Protein AF-T1DF54-F1 (afdb_monomer_lite)

Secondary structure (DSSP, 8-state):
-EE-TTS-EEE-SS--TTS-HHHHHHHHHHH-SS-EEEETTTEEEE---HHHHHHHHHHH--

Organism: NCBI:txid410659

Structure (mmCIF, N/CA/C/O backbone):
data_AF-T1DF54-F1
#
_entry.id   AF-T1DF54-F1
#
loop_
_atom_site.group_PDB
_atom_site.id
_atom_site.type_symbol
_atom_site.label_atom_id
_atom_site.label_alt_id
_atom_site.label_comp_id
_atom_site.label_asym_id
_atom_site.label_entity_id
_atom_site.label_seq_id
_atom_site.pdbx_PDB_ins_code
_atom_site.Cartn_x
_atom_site.Cartn_y
_atom_site.Cartn_z
_atom_site.occupancy
_atom_site.B_iso_or_equiv
_atom_site.auth_seq_id
_atom_site.auth_comp_id
_atom_site.auth_asym_id
_atom_site.auth_atom_id
_atom_site.pdbx_PDB_model_num
ATOM 1 N N . VAL A 1 1 ? -0.098 -8.071 0.881 1.00 92.50 1 VAL A N 1
ATOM 2 C CA . VAL A 1 1 ? 1.020 -7.635 0.014 1.00 92.50 1 VAL A CA 1
ATOM 3 C C . VAL A 1 1 ? 1.799 -8.856 -0.418 1.00 92.50 1 VAL A C 1
ATOM 5 O O . VAL A 1 1 ? 2.059 -9.722 0.416 1.00 92.50 1 VAL A O 1
ATOM 8 N N . ARG A 1 2 ? 2.130 -8.942 -1.701 1.00 94.00 2 ARG A N 1
ATOM 9 C CA . ARG A 1 2 ? 3.024 -9.943 -2.277 1.00 94.00 2 ARG A CA 1
ATOM 10 C C . ARG A 1 2 ? 4.201 -9.237 -2.933 1.00 94.00 2 ARG A C 1
ATOM 12 O O . ARG A 1 2 ? 4.016 -8.189 -3.549 1.00 94.00 2 ARG A O 1
ATOM 19 N N . PHE A 1 3 ? 5.378 -9.824 -2.781 1.00 94.38 3 PHE A N 1
ATOM 20 C CA . PHE A 1 3 ? 6.622 -9.324 -3.344 1.00 94.38 3 PHE A CA 1
ATOM 21 C C . PHE A 1 3 ? 7.134 -10.274 -4.431 1.00 94.38 3 PHE A C 1
ATOM 23 O O . PHE A 1 3 ? 6.946 -11.489 -4.344 1.00 94.38 3 PHE A O 1
ATOM 30 N N . ASN A 1 4 ? 7.765 -9.711 -5.455 1.00 93.31 4 ASN A N 1
ATOM 31 C CA . ASN A 1 4 ? 8.549 -10.436 -6.447 1.00 93.31 4 ASN A CA 1
ATOM 32 C C . ASN A 1 4 ? 9.930 -10.806 -5.884 1.00 93.31 4 ASN A C 1
ATOM 34 O O . ASN A 1 4 ? 10.336 -10.335 -4.820 1.00 93.31 4 ASN A O 1
ATOM 38 N N . ASN A 1 5 ? 10.680 -11.624 -6.627 1.00 90.88 5 ASN A N 1
ATOM 39 C CA . ASN A 1 5 ? 12.048 -12.007 -6.261 1.00 90.88 5 ASN A CA 1
ATOM 40 C C . ASN A 1 5 ? 13.032 -10.814 -6.291 1.00 90.88 5 ASN A C 1
ATOM 42 O O . ASN A 1 5 ? 14.039 -10.822 -5.596 1.00 90.88 5 ASN A O 1
ATOM 46 N N . ASP A 1 6 ? 12.718 -9.756 -7.043 1.00 92.12 6 ASP A N 1
ATOM 47 C CA . ASP A 1 6 ? 13.467 -8.491 -7.071 1.00 92.12 6 ASP A CA 1
ATOM 48 C C . ASP A 1 6 ? 13.035 -7.492 -5.973 1.00 92.12 6 ASP A C 1
ATOM 50 O O . ASP A 1 6 ? 13.420 -6.327 -6.002 1.00 92.12 6 ASP A O 1
ATOM 54 N N . ALA A 1 7 ? 12.242 -7.943 -4.994 1.00 87.12 7 ALA A N 1
ATOM 55 C CA . ALA A 1 7 ? 11.704 -7.155 -3.881 1.00 87.12 7 ALA A CA 1
ATOM 56 C C . ALA A 1 7 ? 10.698 -6.047 -4.259 1.00 87.12 7 ALA A C 1
ATOM 58 O O . ALA A 1 7 ? 10.239 -5.318 -3.376 1.00 87.12 7 ALA A O 1
ATOM 59 N N . THR A 1 8 ? 10.270 -5.948 -5.523 1.00 93.75 8 THR A N 1
ATOM 60 C CA . THR A 1 8 ? 9.116 -5.111 -5.890 1.00 93.75 8 THR A CA 1
ATOM 61 C C . THR A 1 8 ? 7.793 -5.726 -5.446 1.00 93.75 8 THR A C 1
ATOM 63 O O . THR A 1 8 ? 7.656 -6.939 -5.289 1.00 93.75 8 THR A O 1
ATOM 66 N N . VAL A 1 9 ? 6.785 -4.884 -5.236 1.00 94.94 9 VAL A N 1
ATOM 67 C CA . VAL A 1 9 ? 5.435 -5.302 -4.855 1.00 94.94 9 VAL A CA 1
ATOM 68 C C . VAL A 1 9 ? 4.666 -5.720 -6.100 1.00 94.94 9 VAL A C 1
ATOM 70 O O . VAL A 1 9 ? 4.336 -4.886 -6.944 1.00 94.94 9 VAL A O 1
ATOM 73 N N . SER A 1 10 ? 4.328 -7.005 -6.183 1.00 93.88 10 SER A N 1
ATOM 74 C CA . SER A 1 10 ? 3.505 -7.554 -7.262 1.00 93.88 10 SER A CA 1
ATOM 75 C C . SER A 1 10 ? 2.021 -7.303 -7.044 1.00 93.88 10 SER A C 1
ATOM 77 O O . SER A 1 10 ? 1.302 -6.960 -7.978 1.00 93.88 10 SER A O 1
ATOM 79 N N . GLU A 1 11 ? 1.556 -7.436 -5.803 1.00 93.19 11 GLU A N 1
ATOM 80 C CA . GLU A 1 11 ? 0.139 -7.318 -5.476 1.00 93.19 11 GLU A CA 1
ATOM 81 C C . GLU A 1 11 ? -0.075 -6.739 -4.078 1.00 93.19 11 GLU A C 1
ATOM 83 O O . GLU A 1 11 ? 0.590 -7.101 -3.102 1.00 93.19 11 GLU A O 1
ATOM 88 N N . ILE A 1 12 ? -1.060 -5.854 -3.960 1.00 94.25 12 ILE A N 1
ATOM 89 C CA . ILE A 1 12 ? -1.507 -5.290 -2.690 1.00 94.25 12 ILE A CA 1
ATOM 90 C C . ILE A 1 12 ? -3.013 -5.035 -2.755 1.00 94.25 12 ILE A C 1
ATOM 92 O O . ILE A 1 12 ? -3.517 -4.479 -3.732 1.00 94.25 12 ILE A O 1
ATOM 96 N N . GLY A 1 13 ? -3.723 -5.499 -1.726 1.00 90.38 13 GLY A N 1
ATOM 97 C CA . GLY A 1 13 ? -5.165 -5.308 -1.592 1.00 90.38 13 GLY A CA 1
ATOM 98 C C . GLY A 1 13 ? -5.521 -3.865 -1.248 1.00 90.38 13 GLY A C 1
ATOM 99 O O . GLY A 1 13 ? -4.648 -3.069 -0.894 1.00 90.38 13 GLY A O 1
ATOM 100 N N . GLU A 1 14 ? -6.810 -3.539 -1.350 1.00 91.00 14 GLU A N 1
ATOM 101 C CA . GLU A 1 14 ? -7.344 -2.216 -1.007 1.00 91.00 14 GLU A CA 1
ATOM 102 C C . GLU A 1 14 ? -6.649 -1.052 -1.736 1.00 91.00 14 GLU A C 1
ATOM 104 O O . GLU A 1 14 ? -6.579 0.069 -1.236 1.00 91.00 14 GLU A O 1
ATOM 109 N N . ARG A 1 15 ? -6.112 -1.326 -2.927 1.00 92.06 15 ARG A N 1
ATOM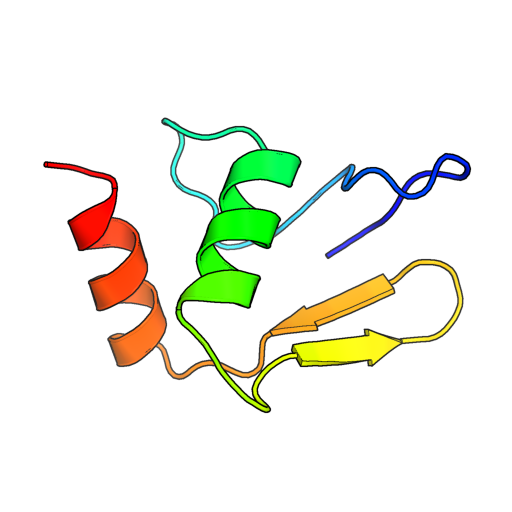 110 C CA . ARG A 1 15 ? -5.374 -0.368 -3.744 1.00 92.06 15 ARG A CA 1
ATOM 111 C C . ARG A 1 15 ? -6.323 0.503 -4.576 1.00 92.06 15 ARG A C 1
ATOM 113 O O . ARG A 1 15 ? -7.134 -0.058 -5.314 1.00 92.06 15 ARG A O 1
ATOM 120 N N . PRO A 1 16 ? -6.169 1.840 -4.560 1.00 88.56 16 PRO A N 1
ATOM 121 C CA . PRO A 1 16 ? -6.830 2.724 -5.518 1.00 88.56 16 PRO A CA 1
ATOM 122 C C . PRO A 1 16 ? -6.416 2.427 -6.966 1.00 88.56 16 PRO A C 1
ATOM 124 O O . PRO A 1 16 ? -5.234 2.227 -7.253 1.00 88.56 16 PRO A O 1
ATOM 127 N N . SER A 1 17 ? -7.361 2.486 -7.906 1.00 85.75 17 SER A N 1
ATOM 128 C CA . SER A 1 17 ? -7.114 2.254 -9.341 1.00 85.75 17 SER A CA 1
ATOM 129 C C . SER A 1 17 ? -6.061 3.197 -9.935 1.00 85.75 17 SER A C 1
ATOM 131 O O . SER A 1 17 ? -5.376 2.825 -10.882 1.00 85.75 17 SER A O 1
ATOM 133 N N . ALA A 1 18 ? -5.920 4.395 -9.357 1.00 87.06 18 ALA A N 1
ATOM 134 C CA . ALA A 1 18 ? -4.998 5.441 -9.791 1.00 87.06 18 ALA A CA 1
ATOM 135 C C . ALA A 1 18 ? -3.510 5.135 -9.521 1.00 87.06 18 ALA A C 1
ATOM 137 O O . ALA A 1 18 ? -2.643 5.771 -10.115 1.00 87.06 18 ALA A O 1
ATOM 138 N N . LE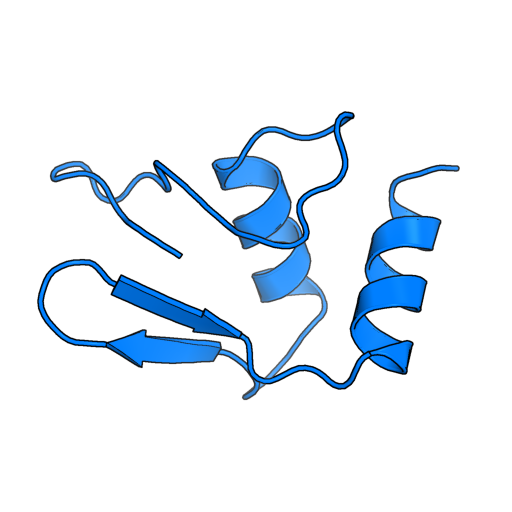U A 1 19 ? -3.186 4.176 -8.643 1.00 90.94 19 LEU A N 1
ATOM 139 C CA . LEU A 1 19 ? -1.804 3.871 -8.254 1.00 90.94 19 LEU A CA 1
ATOM 140 C C . LEU A 1 19 ? -1.379 2.462 -8.644 1.00 90.94 19 LEU A C 1
ATOM 142 O O . LEU A 1 19 ? -2.161 1.518 -8.581 1.00 90.94 19 LEU A O 1
ATOM 146 N N . THR A 1 20 ? -0.091 2.291 -8.941 1.00 94.06 20 THR A N 1
ATOM 147 C CA . THR A 1 20 ? 0.532 0.965 -9.036 1.00 94.06 20 THR A CA 1
ATOM 148 C C . THR A 1 20 ? 0.617 0.297 -7.659 1.00 94.06 20 THR A C 1
ATOM 150 O O . THR A 1 20 ? 0.562 0.960 -6.620 1.00 94.06 20 THR A O 1
ATOM 153 N N . ALA A 1 21 ? 0.779 -1.029 -7.633 1.00 93.94 21 ALA A N 1
ATOM 154 C CA . ALA A 1 21 ? 0.949 -1.793 -6.395 1.00 93.94 21 ALA A CA 1
ATOM 155 C C . ALA A 1 21 ? 2.133 -1.291 -5.550 1.00 93.94 21 ALA A C 1
ATOM 157 O O . ALA A 1 21 ? 1.993 -1.071 -4.346 1.00 93.94 21 ALA A O 1
ATOM 158 N N . GLN A 1 22 ? 3.263 -1.020 -6.205 1.00 94.94 22 GLN A N 1
ATOM 159 C CA . GLN A 1 22 ? 4.450 -0.455 -5.569 1.00 94.94 22 GLN A CA 1
ATOM 160 C C . GLN A 1 22 ? 4.195 0.936 -4.976 1.00 94.94 22 GLN A C 1
ATOM 162 O O . GLN A 1 22 ? 4.571 1.191 -3.833 1.00 94.94 22 GLN A O 1
ATOM 167 N N . ASN A 1 23 ? 3.547 1.836 -5.723 1.00 95.00 23 ASN A N 1
ATOM 168 C CA . ASN A 1 23 ? 3.288 3.193 -5.239 1.00 95.00 23 ASN A CA 1
ATOM 169 C C . ASN A 1 23 ? 2.316 3.193 -4.060 1.00 95.00 23 ASN A C 1
ATOM 171 O O . ASN A 1 23 ? 2.524 3.938 -3.105 1.00 95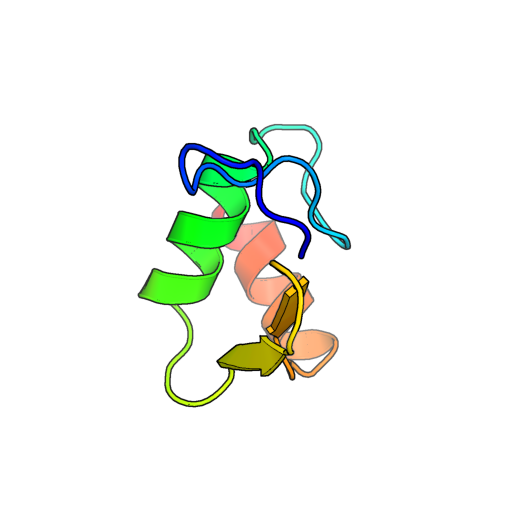.00 23 ASN A O 1
ATOM 175 N N . TRP A 1 24 ? 1.303 2.323 -4.089 1.00 95.12 24 TRP A N 1
ATOM 176 C CA . TRP A 1 24 ? 0.383 2.173 -2.968 1.00 95.12 24 TRP A CA 1
ATOM 177 C C . TRP A 1 24 ? 1.076 1.632 -1.715 1.00 95.12 24 TRP A C 1
ATOM 179 O O . TRP A 1 24 ? 0.909 2.194 -0.638 1.00 95.12 24 TRP A O 1
ATOM 189 N N . PHE A 1 25 ? 1.931 0.614 -1.852 1.00 94.69 25 PHE A N 1
ATOM 190 C CA . PHE A 1 25 ? 2.753 0.131 -0.741 1.00 94.69 25 PHE A CA 1
ATOM 191 C C . PHE A 1 25 ? 3.638 1.235 -0.152 1.00 94.69 25 PHE A C 1
ATOM 193 O O . PHE A 1 25 ? 3.671 1.417 1.063 1.00 94.69 25 PHE A O 1
ATOM 200 N N . ASN A 1 26 ? 4.324 2.000 -1.008 1.00 94.31 26 ASN A N 1
ATOM 201 C CA . ASN A 1 26 ? 5.185 3.097 -0.573 1.00 94.31 26 ASN A CA 1
ATOM 202 C C . ASN A 1 26 ? 4.387 4.180 0.167 1.00 94.31 26 ASN A C 1
ATOM 204 O O . ASN A 1 26 ? 4.863 4.705 1.169 1.00 94.31 26 ASN A O 1
ATOM 208 N N . HIS A 1 27 ? 3.183 4.509 -0.307 1.00 93.81 27 HIS A N 1
ATOM 209 C CA . HIS A 1 27 ? 2.299 5.468 0.352 1.00 93.81 27 HIS A CA 1
ATOM 210 C C . HIS A 1 27 ? 1.855 4.962 1.733 1.00 93.81 27 HIS A C 1
ATOM 212 O O . HIS A 1 27 ? 2.057 5.656 2.727 1.00 93.81 27 HIS A O 1
ATOM 218 N N . LEU A 1 28 ? 1.353 3.725 1.823 1.00 93.75 28 LEU A N 1
ATOM 219 C CA . LEU A 1 28 ? 0.991 3.107 3.102 1.00 93.75 28 LEU A CA 1
ATOM 220 C C . LEU A 1 28 ? 2.178 3.071 4.071 1.00 93.75 28 LEU A C 1
ATOM 222 O O . LEU A 1 28 ? 2.038 3.436 5.232 1.00 93.75 28 LEU A O 1
ATOM 226 N N . SER A 1 29 ? 3.364 2.690 3.597 1.00 92.94 29 SER A N 1
ATOM 227 C CA . SER A 1 29 ? 4.570 2.615 4.427 1.00 92.94 29 SER A CA 1
ATOM 228 C C . SER A 1 29 ? 5.070 3.978 4.917 1.00 92.94 29 SER A C 1
ATOM 230 O O . SER A 1 29 ? 5.773 4.020 5.920 1.00 92.94 29 SER A O 1
ATOM 232 N N . ARG A 1 30 ? 4.770 5.075 4.211 1.00 93.31 30 ARG A N 1
ATOM 233 C CA . ARG A 1 30 ? 5.170 6.437 4.608 1.00 93.31 30 ARG A CA 1
ATOM 234 C C . ARG A 1 30 ? 4.175 7.076 5.570 1.00 93.31 30 ARG A C 1
ATOM 236 O O . ARG A 1 30 ? 4.588 7.817 6.454 1.00 93.31 30 ARG A O 1
ATOM 243 N N . ASN A 1 31 ? 2.888 6.779 5.400 1.00 92.94 31 ASN A N 1
ATOM 244 C CA . ASN A 1 31 ? 1.807 7.393 6.172 1.00 92.94 31 ASN A CA 1
ATOM 245 C C . ASN A 1 31 ? 1.335 6.543 7.358 1.00 92.94 31 ASN A C 1
ATOM 247 O O . ASN A 1 31 ? 0.495 6.980 8.139 1.00 92.94 31 ASN A O 1
ATOM 251 N N . THR A 1 32 ? 1.866 5.330 7.518 1.00 91.12 32 THR A N 1
ATOM 252 C CA . THR A 1 32 ? 1.546 4.449 8.644 1.00 91.12 32 THR A CA 1
ATOM 253 C C . THR A 1 32 ? 2.831 4.023 9.343 1.00 91.12 32 THR A C 1
ATOM 255 O O . THR A 1 32 ? 3.850 3.774 8.702 1.00 91.12 32 THR A O 1
ATOM 258 N N . GLN A 1 33 ? 2.801 3.957 10.672 1.00 87.19 33 GLN A N 1
ATOM 259 C CA . GLN A 1 33 ? 3.934 3.532 11.494 1.00 87.19 33 GLN A CA 1
ATOM 260 C C . GLN A 1 33 ? 3.500 2.354 12.359 1.00 87.19 33 GLN A C 1
ATOM 262 O O . GLN A 1 33 ? 2.401 2.367 12.904 1.00 87.19 33 GLN A O 1
ATOM 267 N N . ASN A 1 34 ? 4.351 1.332 12.484 1.00 87.38 34 ASN A N 1
ATOM 268 C CA . ASN A 1 34 ? 4.074 0.111 13.259 1.00 87.38 34 ASN A CA 1
ATOM 269 C C . ASN A 1 34 ? 2.819 -0.679 12.824 1.00 87.38 34 ASN A C 1
ATOM 271 O O . ASN A 1 34 ? 2.373 -1.572 13.537 1.00 87.38 34 ASN A O 1
ATOM 275 N N . CYS A 1 35 ? 2.261 -0.387 11.646 1.00 91.19 35 CYS A N 1
ATOM 276 C CA . CYS A 1 35 ? 1.106 -1.099 11.094 1.00 91.19 35 CYS A CA 1
ATOM 277 C C . CYS A 1 35 ? 1.501 -2.201 10.103 1.00 91.19 35 CYS A C 1
ATOM 279 O O . CYS A 1 35 ? 0.641 -2.971 9.681 1.00 91.19 35 CYS A O 1
ATOM 281 N N . TYR A 1 36 ? 2.769 -2.270 9.693 1.00 92.69 36 TYR A N 1
ATOM 282 C CA . TYR A 1 36 ? 3.247 -3.253 8.725 1.00 92.69 36 TYR A CA 1
ATOM 283 C C . TYR A 1 36 ? 3.840 -4.480 9.419 1.00 92.69 36 TYR A C 1
ATOM 285 O O . TYR A 1 36 ? 4.755 -4.364 10.230 1.00 92.69 36 TYR A O 1
ATOM 293 N N . GLU A 1 37 ? 3.348 -5.657 9.047 1.00 93.88 37 GLU A N 1
ATOM 294 C CA . GLU A 1 37 ? 3.827 -6.952 9.519 1.00 93.88 37 GLU A CA 1
ATOM 295 C C . GLU A 1 37 ? 4.342 -7.756 8.320 1.00 93.88 37 GLU A C 1
ATOM 297 O O . GLU A 1 37 ? 3.601 -8.062 7.376 1.00 93.88 37 GLU A O 1
ATOM 302 N N . SER A 1 38 ? 5.636 -8.076 8.339 1.00 91.31 38 SER A N 1
ATOM 303 C CA . SER A 1 38 ? 6.260 -8.945 7.347 1.00 91.31 38 SER A CA 1
ATOM 304 C C . SER A 1 38 ? 5.934 -10.408 7.645 1.00 91.31 38 SER A C 1
ATOM 306 O O . SER A 1 38 ? 6.049 -10.886 8.770 1.00 91.31 38 SER A O 1
ATOM 308 N N . LEU A 1 39 ? 5.530 -11.135 6.607 1.00 91.56 39 LEU A N 1
ATOM 309 C CA . LEU A 1 39 ? 5.232 -12.561 6.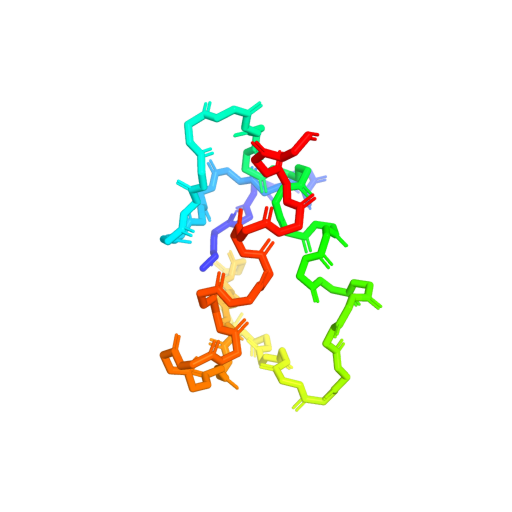658 1.00 91.56 39 LEU A CA 1
ATOM 310 C C . LEU A 1 39 ? 6.293 -13.328 5.856 1.00 91.56 39 LEU A C 1
ATOM 312 O O . LEU A 1 39 ? 6.906 -12.802 4.924 1.00 91.56 39 LEU A O 1
ATOM 316 N N . SER A 1 40 ? 6.506 -14.601 6.185 1.00 90.19 40 SER A N 1
ATOM 317 C CA . SER A 1 40 ? 7.448 -15.447 5.445 1.00 90.19 40 SER A CA 1
ATOM 318 C C . SER A 1 40 ? 7.036 -15.627 3.974 1.00 90.19 40 SER A C 1
ATOM 320 O O . SER A 1 40 ? 5.853 -15.595 3.626 1.00 90.19 40 SER A O 1
ATOM 322 N N . GLY A 1 41 ? 8.025 -15.853 3.102 1.00 88.06 41 GLY A N 1
ATOM 323 C CA . GLY A 1 41 ? 7.794 -16.167 1.687 1.00 88.06 41 GLY A CA 1
ATOM 324 C C . GLY A 1 41 ? 7.390 -14.968 0.822 1.00 88.06 41 GLY A C 1
ATOM 325 O O . GLY A 1 41 ? 6.535 -15.113 -0.049 1.00 88.06 41 GLY A O 1
ATOM 326 N N . GLY A 1 42 ? 7.962 -13.785 1.074 1.00 90.00 42 GLY A N 1
ATOM 327 C CA . GLY A 1 42 ? 7.707 -12.593 0.254 1.00 90.00 42 GLY A CA 1
ATOM 328 C C . GLY A 1 42 ? 6.278 -12.075 0.402 1.00 90.00 42 GLY A C 1
ATOM 329 O O . GLY A 1 42 ? 5.642 -11.672 -0.574 1.00 90.00 42 GLY A O 1
ATOM 330 N N . ARG A 1 43 ? 5.736 -12.124 1.620 1.00 92.56 43 ARG A N 1
ATOM 331 C CA . ARG A 1 43 ? 4.386 -11.658 1.936 1.00 92.56 43 ARG A CA 1
ATOM 332 C C . ARG A 1 43 ? 4.437 -10.616 3.043 1.00 92.56 43 ARG A C 1
ATOM 334 O O . ARG A 1 43 ? 5.367 -10.568 3.836 1.00 92.56 43 ARG A O 1
ATOM 341 N N . GLY A 1 44 ? 3.411 -9.785 3.105 1.00 93.88 44 GLY A N 1
ATOM 342 C CA . GLY A 1 44 ? 3.251 -8.813 4.180 1.00 93.88 44 GLY A CA 1
ATOM 343 C C . GLY A 1 44 ? 1.814 -8.341 4.292 1.00 93.88 44 GLY A C 1
ATOM 344 O O . GLY A 1 44 ? 1.032 -8.462 3.339 1.00 93.88 44 GLY A O 1
ATOM 345 N N . VAL A 1 45 ? 1.463 -7.799 5.448 1.00 94.50 45 VAL A N 1
ATOM 346 C CA . VAL A 1 45 ? 0.132 -7.265 5.729 1.00 94.50 45 VAL A CA 1
ATOM 347 C C . VAL A 1 45 ? 0.245 -5.913 6.422 1.00 94.50 45 VAL A C 1
ATOM 349 O O . VAL A 1 45 ? 1.109 -5.707 7.266 1.00 94.50 45 VAL A O 1
ATOM 352 N N . PHE A 1 46 ? -0.634 -4.986 6.045 1.00 94.31 46 PHE A N 1
ATOM 353 C CA . PHE A 1 46 ? -0.856 -3.755 6.793 1.00 94.31 46 PHE A CA 1
ATOM 354 C C . PHE A 1 46 ? -2.081 -3.960 7.681 1.00 94.31 46 PHE A C 1
ATOM 356 O O . PHE A 1 46 ? -3.176 -4.210 7.178 1.00 94.31 46 PHE A O 1
ATOM 363 N N . ARG A 1 47 ? -1.895 -3.882 8.997 1.00 93.31 47 ARG A N 1
ATOM 364 C CA . ARG A 1 47 ? -2.964 -3.923 9.996 1.00 93.31 47 ARG A CA 1
ATOM 365 C C . ARG A 1 47 ? -3.467 -2.498 10.222 1.00 93.31 47 ARG A C 1
ATOM 367 O O . ARG A 1 47 ? -2.981 -1.796 11.102 1.00 93.31 47 ARG A O 1
ATOM 374 N N . LEU A 1 48 ? -4.404 -2.072 9.381 1.00 92.44 48 LEU A N 1
ATOM 375 C CA . LEU A 1 48 ? -5.041 -0.754 9.445 1.00 92.44 48 LEU A CA 1
ATOM 376 C C . LEU A 1 48 ? -6.526 -0.913 9.746 1.00 92.44 48 LEU A C 1
ATOM 378 O O . LEU A 1 48 ? -7.147 -1.876 9.290 1.00 92.44 48 LEU A O 1
ATOM 382 N N . SER A 1 49 ? -7.104 0.038 10.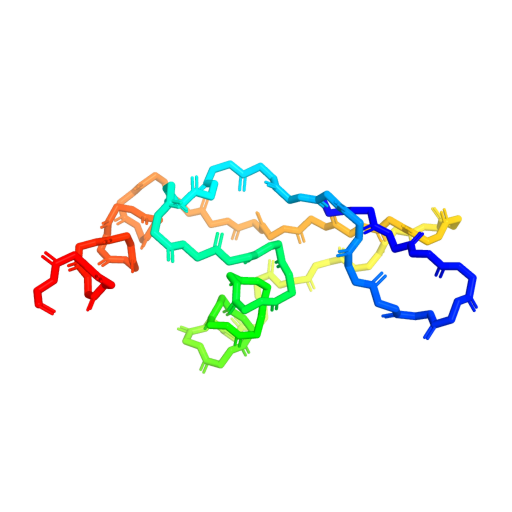481 1.00 91.81 49 SER A N 1
ATOM 383 C CA . SER A 1 49 ? -8.560 0.122 10.575 1.00 91.81 49 SER A CA 1
ATOM 384 C C . SER A 1 49 ? -9.153 0.577 9.238 1.00 91.81 49 SER A C 1
ATOM 386 O O . SER A 1 49 ? -8.501 1.262 8.442 1.00 91.81 49 SER A O 1
ATOM 388 N N . THR A 1 50 ? -10.415 0.225 8.990 1.00 90.12 50 THR A N 1
ATOM 389 C CA . THR A 1 50 ? -11.143 0.658 7.787 1.00 90.12 50 THR A CA 1
ATOM 390 C C . THR A 1 50 ? -11.167 2.184 7.650 1.00 90.12 50 THR A C 1
ATOM 392 O O . THR A 1 50 ? -11.057 2.704 6.543 1.00 90.12 50 THR A O 1
ATOM 395 N N . GLU A 1 51 ? -11.259 2.911 8.766 1.00 91.69 51 GLU A N 1
ATOM 396 C CA . GLU A 1 51 ? -11.240 4.378 8.782 1.00 91.69 51 GLU A CA 1
ATOM 397 C C . GLU A 1 51 ? -9.897 4.938 8.304 1.00 91.69 51 GLU A C 1
ATOM 399 O O . GLU A 1 51 ? -9.872 5.764 7.394 1.00 91.69 51 GLU A O 1
ATOM 404 N N . GLN A 1 52 ? -8.778 4.439 8.842 1.00 91.94 52 GLN A N 1
ATOM 405 C CA . GLN A 1 52 ? -7.437 4.862 8.418 1.00 91.94 52 GLN A CA 1
ATOM 406 C C . GLN A 1 52 ? -7.205 4.572 6.936 1.00 91.94 52 GLN A C 1
ATOM 408 O O . GLN A 1 52 ? -6.690 5.410 6.200 1.00 91.94 52 GLN A O 1
ATOM 413 N N . LEU A 1 53 ? -7.623 3.390 6.483 1.00 92.19 53 LEU A N 1
ATOM 414 C CA . LEU A 1 53 ? -7.513 3.001 5.087 1.00 92.19 53 LEU A CA 1
ATOM 415 C C . LEU A 1 53 ? -8.302 3.940 4.164 1.00 92.19 53 LEU A C 1
ATOM 417 O O . LEU A 1 53 ? -7.804 4.314 3.105 1.00 92.19 53 LEU A O 1
ATOM 421 N N . ASN A 1 54 ? -9.516 4.331 4.555 1.00 92.12 54 ASN A N 1
ATOM 422 C CA . ASN A 1 54 ? -10.326 5.259 3.771 1.00 92.12 54 ASN A CA 1
ATOM 423 C C . ASN A 1 54 ? -9.698 6.653 3.704 1.00 92.12 54 ASN A C 1
ATOM 425 O O . ASN A 1 54 ? -9.658 7.221 2.617 1.00 92.12 54 ASN A O 1
ATOM 429 N N . VAL A 1 55 ? -9.157 7.170 4.812 1.00 92.44 55 VAL A N 1
ATOM 430 C CA . VAL A 1 55 ? -8.429 8.452 4.822 1.00 92.44 55 VAL A CA 1
ATOM 431 C C . VAL A 1 55 ? -7.264 8.417 3.830 1.00 92.44 55 VAL A C 1
ATOM 433 O O . VAL A 1 55 ? -7.197 9.260 2.942 1.00 92.44 55 VAL A O 1
ATOM 436 N N . LEU A 1 56 ? -6.424 7.379 3.889 1.00 92.25 56 LEU A N 1
ATOM 437 C CA . LEU A 1 56 ? -5.275 7.215 2.986 1.00 92.25 56 LEU A CA 1
ATOM 438 C C . LEU A 1 56 ? -5.699 7.120 1.512 1.00 92.25 56 LEU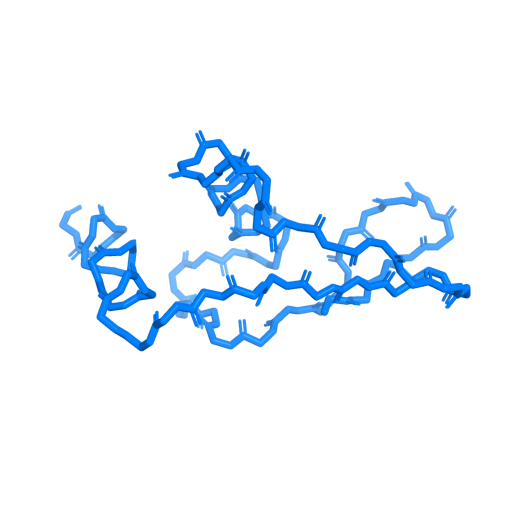 A C 1
ATOM 440 O O . LEU A 1 56 ? -5.041 7.652 0.623 1.00 92.25 56 LEU A O 1
ATOM 444 N N . LYS A 1 57 ? -6.824 6.456 1.223 1.00 90.62 57 LYS A N 1
ATOM 445 C CA . LYS A 1 57 ? -7.375 6.401 -0.140 1.00 90.62 57 LYS A CA 1
ATOM 446 C C . LYS A 1 57 ? -7.888 7.765 -0.614 1.00 90.62 57 LYS A C 1
ATOM 448 O O . LYS A 1 57 ? -7.741 8.069 -1.795 1.00 90.62 57 LYS A O 1
ATOM 453 N N . GLN A 1 58 ? -8.498 8.560 0.267 1.00 89.88 58 GLN A N 1
ATOM 454 C CA . GLN A 1 58 ? -8.989 9.901 -0.070 1.00 89.88 58 GLN A CA 1
ATOM 455 C C . GLN A 1 58 ? -7.840 10.863 -0.385 1.00 89.88 58 GLN A C 1
ATOM 457 O O . GLN A 1 58 ? -7.941 11.597 -1.359 1.00 89.88 58 GLN A O 1
ATOM 462 N N . GLU A 1 59 ? -6.726 10.801 0.350 1.00 87.25 59 GLU A N 1
ATOM 463 C CA . GLU A 1 59 ? -5.539 11.637 0.089 1.00 87.25 59 GLU A CA 1
ATOM 464 C C . GLU A 1 59 ? -4.943 11.437 -1.313 1.00 87.25 59 GLU A C 1
ATOM 466 O O . GLU A 1 59 ? -4.345 12.349 -1.872 1.00 87.25 59 GLU A O 1
ATOM 471 N N . ILE A 1 60 ? -5.104 10.244 -1.891 1.00 85.19 60 ILE A N 1
ATOM 472 C CA . ILE A 1 60 ? -4.636 9.910 -3.244 1.00 85.19 60 ILE A CA 1
ATOM 473 C C . ILE A 1 60 ? -5.612 10.378 -4.335 1.00 85.19 60 ILE A C 1
ATOM 475 O O . ILE A 1 60 ? -5.220 10.506 -5.492 1.00 85.19 60 ILE A O 1
ATOM 479 N N . SER A 1 61 ? -6.889 10.563 -3.997 1.00 71.88 61 SER A N 1
ATOM 480 C CA . SER A 1 61 ? -7.958 10.822 -4.968 1.00 71.88 61 SER A CA 1
ATOM 481 C C . SER A 1 61 ? -8.242 12.314 -5.199 1.00 71.88 61 SER A C 1
ATOM 483 O O . SER A 1 61 ? -9.229 12.623 -5.872 1.00 71.88 61 SER A O 1
ATOM 485 N N . VAL A 1 62 ? -7.415 13.206 -4.644 1.00 52.88 62 VAL A N 1
ATOM 486 C CA . VAL A 1 62 ? -7.504 14.673 -4.765 1.00 52.88 62 VAL A CA 1
ATOM 487 C C . VAL A 1 62 ? -6.492 15.200 -5.774 1.00 52.88 62 VAL A C 1
ATOM 489 O O . VAL A 1 62 ? -5.338 14.718 -5.763 1.00 52.88 62 VAL A O 1
#

pLDDT: mean 90.91, std 6.0, range [52.88, 95.12]

Sequence (62 aa):
VRFNNDATVSEIGERPSALTAQNWFNHLSRNTQNCYESLSGGRGVFRLSTEQLNVLKQEISV

Foldseek 3Di:
DAADPVRAFPDDPLDDPVDDRRVLVVLCVVLDDPQKDDDPDRDIDGNDDPVVSVVSNVVVVD

Radius of gyration: 11.34 Å; chains: 1; bounding box: 25×31×23 Å